Protein AF-A0A820U6D4-F1 (afdb_monomer)

pLDDT: mean 87.99, std 12.51, range [42.34, 98.0]

Structure (mmCIF, N/CA/C/O backbone):
data_AF-A0A820U6D4-F1
#
_entry.id   AF-A0A820U6D4-F1
#
loop_
_atom_site.group_PDB
_atom_site.id
_atom_site.type_symbol
_atom_site.label_atom_id
_atom_site.label_alt_id
_atom_site.label_comp_id
_atom_site.label_asym_id
_atom_site.label_entity_id
_atom_site.label_seq_id
_atom_site.pdbx_PDB_ins_code
_atom_site.Cartn_x
_atom_site.Cartn_y
_atom_site.Cartn_z
_atom_site.occupancy
_atom_site.B_iso_or_equiv
_atom_site.auth_seq_id
_atom_site.auth_comp_id
_atom_site.auth_asym_id
_atom_site.auth_atom_id
_atom_site.pdbx_PDB_model_num
ATOM 1 N N . MET A 1 1 ? -13.961 13.011 0.487 1.00 77.75 1 MET A N 1
ATOM 2 C CA . MET A 1 1 ? -13.625 12.116 1.606 1.00 77.75 1 MET A CA 1
ATOM 3 C C . MET A 1 1 ? -12.109 12.056 1.712 1.00 77.75 1 MET A C 1
ATOM 5 O O . MET A 1 1 ? -11.464 11.857 0.687 1.00 77.75 1 MET A O 1
ATOM 9 N N . THR A 1 2 ? -11.540 12.307 2.886 1.00 90.88 2 THR A N 1
ATOM 10 C CA . THR A 1 2 ? -10.092 12.227 3.144 1.00 90.88 2 THR A CA 1
ATOM 11 C C . THR A 1 2 ? -9.616 10.768 3.195 1.00 90.88 2 THR A C 1
ATOM 13 O O . THR A 1 2 ? -10.428 9.846 3.290 1.00 90.88 2 THR A O 1
ATOM 16 N N . LEU A 1 3 ? -8.299 10.531 3.159 1.00 92.12 3 LEU A N 1
ATOM 17 C CA . LEU A 1 3 ? -7.733 9.178 3.290 1.00 92.12 3 LEU A CA 1
ATOM 18 C C . LEU A 1 3 ? -8.093 8.526 4.634 1.00 92.12 3 LEU A C 1
ATOM 20 O O . LEU A 1 3 ? -8.441 7.349 4.674 1.00 92.12 3 LEU A O 1
ATOM 24 N N . ASN A 1 4 ? -8.084 9.309 5.718 1.00 90.81 4 ASN A N 1
ATOM 25 C CA . ASN A 1 4 ? -8.494 8.839 7.041 1.00 90.81 4 ASN A CA 1
ATOM 26 C C . ASN A 1 4 ? -9.989 8.505 7.091 1.00 90.81 4 ASN A C 1
ATOM 28 O O . ASN A 1 4 ? -10.364 7.491 7.665 1.00 90.81 4 ASN A O 1
ATOM 32 N N . GLU A 1 5 ? -10.850 9.320 6.479 1.00 93.56 5 GLU A N 1
ATOM 33 C CA . GLU A 1 5 ? -12.286 9.023 6.402 1.00 93.56 5 GLU A CA 1
ATOM 34 C C . GLU A 1 5 ? -12.562 7.745 5.596 1.00 93.56 5 GLU A C 1
ATOM 36 O O . GLU A 1 5 ? -13.370 6.927 6.027 1.00 93.56 5 GLU A O 1
ATOM 41 N N . ARG A 1 6 ? -11.855 7.535 4.474 1.00 93.62 6 ARG A N 1
ATOM 42 C CA . ARG A 1 6 ? -11.935 6.288 3.688 1.00 93.62 6 ARG A CA 1
ATOM 43 C C . ARG A 1 6 ? -11.473 5.071 4.487 1.00 93.62 6 ARG A C 1
ATOM 45 O O . ARG A 1 6 ? -12.076 4.014 4.381 1.00 93.62 6 ARG A O 1
ATOM 52 N N . ALA A 1 7 ? -10.402 5.201 5.268 1.00 93.75 7 ALA A N 1
ATOM 53 C CA . ALA A 1 7 ? -9.925 4.108 6.108 1.00 93.75 7 ALA A CA 1
ATOM 54 C C . ALA A 1 7 ? -10.927 3.797 7.233 1.00 93.75 7 ALA A C 1
ATOM 56 O O . ALA A 1 7 ? -11.326 2.648 7.397 1.00 93.75 7 ALA A O 1
ATOM 57 N N . ASN A 1 8 ? -11.409 4.817 7.948 1.00 94.00 8 ASN A N 1
ATOM 58 C CA . ASN A 1 8 ? -12.378 4.652 9.037 1.00 94.00 8 ASN A CA 1
ATOM 59 C C . ASN A 1 8 ? -13.734 4.094 8.573 1.00 94.00 8 ASN A C 1
ATOM 61 O O . ASN A 1 8 ? -14.425 3.468 9.367 1.00 94.00 8 ASN A O 1
ATOM 65 N N . SER A 1 9 ? -14.139 4.309 7.316 1.00 95.25 9 SER A N 1
ATOM 66 C CA . SER A 1 9 ? -15.388 3.735 6.796 1.00 95.25 9 SER A CA 1
ATOM 67 C C . SER A 1 9 ? -15.292 2.238 6.482 1.00 95.25 9 SER A C 1
ATOM 69 O O . SER A 1 9 ? -16.325 1.587 6.338 1.00 95.25 9 SER A O 1
ATOM 71 N N . ILE A 1 10 ? -14.073 1.696 6.371 1.00 94.75 10 ILE A N 1
ATOM 72 C CA . ILE A 1 10 ? -13.816 0.293 6.021 1.00 94.75 10 ILE A CA 1
ATOM 73 C C . ILE A 1 10 ? -13.333 -0.504 7.236 1.00 94.75 10 ILE A C 1
ATOM 75 O O . ILE A 1 10 ? -13.732 -1.655 7.412 1.00 94.75 10 ILE A O 1
ATOM 79 N N . ILE A 1 11 ? -12.465 0.079 8.069 1.00 96.50 11 ILE A N 1
ATOM 80 C CA . ILE A 1 11 ? -11.854 -0.625 9.198 1.00 96.50 11 ILE A CA 1
ATOM 81 C C . ILE A 1 11 ? -12.816 -0.678 10.380 1.00 96.50 11 ILE A C 1
ATOM 83 O O . ILE A 1 11 ? -13.218 0.344 10.926 1.00 96.50 11 ILE A O 1
ATOM 87 N N . THR A 1 12 ? -13.153 -1.901 10.782 1.00 96.88 12 THR A N 1
ATOM 88 C CA . THR A 1 12 ? -14.037 -2.203 11.910 1.00 96.88 12 THR A CA 1
ATOM 89 C C . THR A 1 12 ? -13.262 -2.883 13.032 1.00 96.88 12 THR A C 1
ATOM 91 O O . THR A 1 12 ? -12.221 -3.497 12.787 1.00 96.88 12 THR A O 1
ATOM 94 N N . ASP A 1 13 ? -13.819 -2.879 14.244 1.00 97.25 13 ASP A N 1
ATOM 95 C CA . ASP A 1 13 ? -13.257 -3.617 15.385 1.00 97.25 13 ASP A CA 1
ATOM 96 C C . ASP A 1 13 ? -13.091 -5.113 15.082 1.00 97.25 13 ASP A C 1
ATOM 98 O O . ASP A 1 13 ? -12.148 -5.748 15.551 1.00 97.25 13 ASP A O 1
ATOM 102 N N . SER A 1 14 ? -13.970 -5.682 14.248 1.00 97.56 14 SER A N 1
ATOM 103 C CA . SER A 1 14 ? -13.848 -7.071 13.801 1.00 97.56 14 SER A CA 1
ATOM 104 C C . SER A 1 14 ? -12.581 -7.294 12.974 1.00 97.56 14 SER A C 1
ATOM 106 O O . SER A 1 14 ? -11.871 -8.261 13.225 1.00 97.56 14 SER A O 1
ATOM 108 N N . LEU A 1 15 ? -12.271 -6.401 12.026 1.00 97.69 15 LEU A N 1
ATOM 109 C CA . LEU A 1 15 ? -11.060 -6.503 11.199 1.00 97.69 15 LEU A CA 1
ATOM 110 C C . LEU A 1 15 ? -9.790 -6.278 12.026 1.00 97.69 15 LEU A C 1
ATOM 112 O O . LEU A 1 15 ? -8.787 -6.954 11.806 1.00 97.69 15 LEU A O 1
ATOM 116 N N . ILE A 1 16 ? -9.839 -5.363 12.999 1.00 97.50 16 ILE A N 1
ATOM 117 C CA . ILE A 1 16 ? -8.733 -5.132 13.939 1.00 97.50 16 ILE A CA 1
ATOM 118 C C . ILE A 1 16 ? -8.477 -6.398 14.766 1.00 97.50 16 ILE A C 1
ATOM 120 O O . ILE A 1 16 ? -7.336 -6.843 14.881 1.00 97.50 16 ILE A O 1
ATOM 124 N N . ASN A 1 17 ? -9.526 -7.017 15.311 1.00 97.94 17 ASN A N 1
ATOM 125 C CA . ASN A 1 17 ? -9.394 -8.248 16.090 1.00 97.94 17 ASN A CA 1
ATOM 126 C C . ASN A 1 17 ? -8.915 -9.430 15.237 1.00 97.94 17 ASN A C 1
ATOM 128 O O . ASN A 1 17 ? -8.065 -10.192 15.693 1.00 97.94 17 ASN A O 1
ATOM 132 N N . GLU A 1 18 ? -9.400 -9.559 14.000 1.00 98.00 18 GLU A N 1
ATOM 133 C CA . GLU A 1 18 ? -8.942 -10.586 13.058 1.00 98.00 18 GLU A CA 1
ATOM 134 C C . GLU A 1 18 ? -7.448 -10.426 12.750 1.00 98.00 18 GLU A C 1
ATOM 136 O O . GLU A 1 18 ? -6.693 -11.394 12.841 1.00 98.00 18 GLU A O 1
ATOM 141 N N . TYR A 1 19 ? -6.996 -9.196 12.485 1.00 97.56 19 TYR A N 1
ATOM 142 C CA . TYR A 1 19 ? -5.580 -8.900 12.286 1.00 97.56 19 TYR A CA 1
ATOM 143 C C . TYR A 1 19 ? -4.741 -9.221 13.530 1.00 97.56 19 TYR A C 1
ATOM 145 O O . TYR A 1 19 ?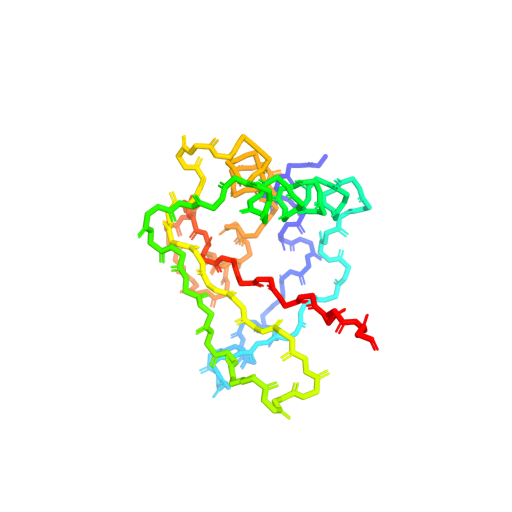 -3.701 -9.862 13.413 1.00 97.56 19 TYR A O 1
ATOM 153 N N . LYS A 1 20 ? -5.199 -8.847 14.732 1.00 97.00 20 LYS A N 1
ATOM 154 C CA . LYS A 1 20 ? -4.498 -9.160 15.992 1.00 97.00 20 LYS A CA 1
ATOM 155 C C . LYS A 1 20 ? -4.355 -10.661 16.238 1.00 97.00 20 LYS A C 1
ATOM 157 O O . LYS A 1 20 ? -3.343 -11.091 16.782 1.00 97.00 20 LYS A O 1
ATOM 162 N N . GLN A 1 21 ? -5.370 -11.445 15.882 1.00 98.00 21 GLN A N 1
ATOM 163 C CA . GLN A 1 21 ? -5.379 -12.892 16.105 1.00 98.00 21 GLN A CA 1
ATOM 164 C C . GLN A 1 21 ? -4.565 -13.649 15.053 1.00 98.00 21 GLN A C 1
ATOM 166 O O . GLN A 1 21 ? -3.838 -14.577 15.400 1.00 98.00 21 GLN A O 1
ATOM 171 N N . ASN A 1 22 ? -4.676 -13.251 13.784 1.00 97.88 22 ASN A N 1
ATOM 172 C CA . ASN A 1 22 ? -4.123 -14.004 12.657 1.00 97.88 22 ASN A CA 1
ATOM 173 C C . ASN A 1 22 ? -2.815 -13.417 12.107 1.00 97.88 22 ASN A C 1
ATOM 175 O O . ASN A 1 22 ? -2.147 -14.060 11.302 1.00 97.88 22 ASN A O 1
ATOM 179 N N . GLY A 1 23 ? -2.466 -12.184 12.479 1.00 95.06 23 GLY A N 1
ATOM 180 C CA . GLY A 1 23 ? -1.358 -11.421 11.895 1.00 95.06 23 GLY A CA 1
ATOM 181 C C . GLY A 1 23 ? -1.632 -10.893 10.479 1.00 95.06 23 GLY A C 1
ATOM 182 O O . GLY A 1 23 ? -0.779 -10.226 9.901 1.00 95.06 23 GLY A O 1
ATOM 183 N N . VAL A 1 24 ? -2.806 -11.179 9.907 1.00 94.94 24 VAL A N 1
ATOM 184 C CA . VAL A 1 24 ? -3.214 -10.785 8.552 1.00 94.94 24 VAL A CA 1
ATOM 185 C C . VAL A 1 24 ? -4.737 -10.665 8.472 1.00 94.94 24 VAL A C 1
ATOM 187 O O . VAL A 1 24 ? -5.456 -11.373 9.173 1.00 94.94 24 VAL A O 1
ATOM 190 N N . VAL A 1 25 ? -5.237 -9.770 7.615 1.00 96.25 25 VAL A N 1
ATOM 191 C CA . VAL A 1 25 ? -6.671 -9.604 7.339 1.00 96.25 25 VAL A CA 1
ATOM 192 C C . VAL A 1 25 ? -6.898 -9.190 5.882 1.00 96.25 25 VAL A C 1
ATOM 194 O O . VAL A 1 25 ? -6.079 -8.483 5.293 1.00 96.25 25 VAL A O 1
ATOM 197 N N . CYS A 1 26 ? -8.010 -9.623 5.281 1.00 95.31 26 CYS A N 1
ATOM 198 C CA . CYS A 1 26 ? -8.376 -9.245 3.915 1.00 95.31 26 CYS A CA 1
ATOM 199 C C . CYS A 1 26 ? -9.279 -8.005 3.903 1.00 95.31 26 CYS A C 1
ATOM 201 O O . CYS A 1 26 ? -10.393 -8.035 4.422 1.00 95.31 26 CYS A O 1
ATOM 203 N N . ILE A 1 27 ? -8.835 -6.939 3.233 1.00 94.81 27 ILE A N 1
ATOM 204 C CA . ILE A 1 27 ? -9.628 -5.721 3.036 1.00 94.81 27 ILE A CA 1
ATOM 205 C C . ILE A 1 27 ? -10.013 -5.612 1.565 1.00 94.81 27 ILE A C 1
ATOM 207 O O . ILE A 1 27 ? -9.161 -5.498 0.684 1.00 94.81 27 ILE A O 1
ATOM 211 N N . ARG A 1 28 ? -11.318 -5.636 1.292 1.00 93.19 28 ARG A N 1
ATOM 212 C CA . ARG A 1 28 ? -11.865 -5.540 -0.067 1.00 93.19 28 ARG A CA 1
ATOM 213 C C . ARG A 1 28 ? -12.280 -4.107 -0.376 1.00 93.19 28 ARG A C 1
ATOM 215 O O . ARG A 1 28 ? -12.680 -3.372 0.519 1.00 93.19 28 ARG A O 1
ATOM 222 N N . GLN A 1 29 ? -12.217 -3.733 -1.655 1.00 92.06 29 GLN A N 1
ATOM 223 C CA . GLN A 1 29 ? -12.663 -2.425 -2.155 1.00 92.06 29 GLN A CA 1
ATOM 224 C C . GLN A 1 29 ? -11.965 -1.203 -1.520 1.00 92.06 29 GLN A C 1
ATOM 226 O O . GLN A 1 29 ? -12.525 -0.111 -1.515 1.00 92.06 29 GLN A O 1
ATOM 231 N N . LEU A 1 30 ? -10.740 -1.364 -1.003 1.00 92.88 30 LEU A N 1
ATOM 232 C CA . LEU A 1 30 ? -9.972 -0.253 -0.428 1.00 92.88 30 LEU A CA 1
ATOM 233 C C . LEU A 1 30 ? -9.488 0.737 -1.498 1.00 92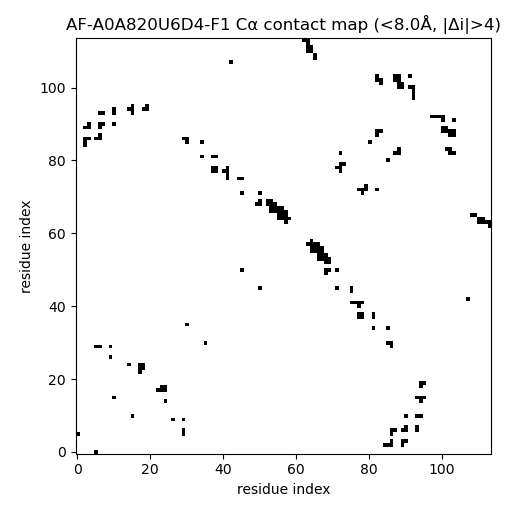.88 30 LEU A C 1
ATOM 235 O O . LEU A 1 30 ? -9.587 1.955 -1.320 1.00 92.88 30 LEU A O 1
ATOM 239 N N . LEU A 1 31 ? -8.943 0.196 -2.590 1.00 93.50 31 LEU A N 1
ATOM 240 C CA . LEU A 1 31 ? -8.329 0.962 -3.668 1.00 93.50 31 LEU A CA 1
ATOM 241 C C . LEU A 1 3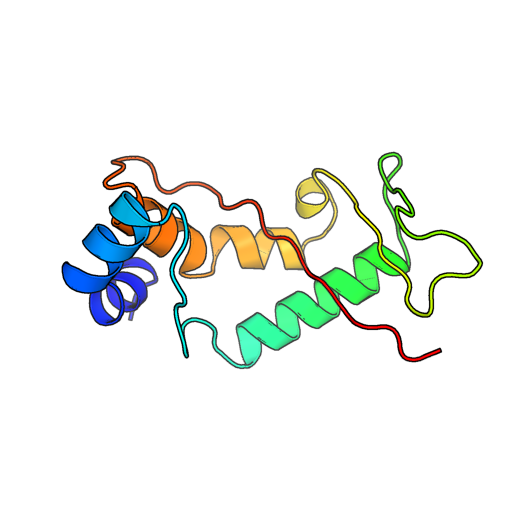1 ? -9.342 1.273 -4.769 1.00 93.50 31 LEU A C 1
ATOM 243 O O . LEU A 1 31 ? -10.159 0.437 -5.152 1.00 93.50 31 LEU A O 1
ATOM 247 N N . THR A 1 32 ? -9.253 2.485 -5.292 1.00 95.69 32 THR A N 1
ATOM 248 C CA . THR A 1 32 ? -9.972 2.946 -6.480 1.00 95.69 32 THR A CA 1
ATOM 249 C C . THR A 1 32 ? -9.299 2.441 -7.754 1.00 95.69 32 THR A C 1
ATOM 251 O O . THR A 1 32 ? -8.116 2.103 -7.753 1.00 95.69 32 THR A O 1
ATOM 254 N N . ASN A 1 33 ? -10.023 2.462 -8.877 1.00 96.25 33 ASN A N 1
ATOM 255 C CA . ASN A 1 33 ? -9.445 2.116 -10.180 1.00 96.25 33 ASN A CA 1
ATOM 256 C C . ASN A 1 33 ? -8.231 2.996 -10.525 1.00 96.25 33 ASN A C 1
ATOM 258 O O . ASN A 1 33 ? -7.221 2.471 -10.973 1.00 96.25 33 ASN A O 1
ATOM 262 N N . ASN A 1 34 ? -8.288 4.297 -10.222 1.00 96.31 34 ASN A N 1
ATOM 263 C CA . ASN A 1 34 ? -7.175 5.218 -10.468 1.00 96.31 34 ASN A CA 1
ATOM 264 C C . ASN A 1 34 ? -5.927 4.856 -9.646 1.00 96.31 34 ASN A C 1
ATOM 266 O O . ASN A 1 34 ? -4.820 4.900 -10.168 1.00 96.31 34 ASN A O 1
ATOM 270 N N . GLU A 1 35 ? -6.092 4.479 -8.375 1.00 95.88 35 GLU A N 1
ATOM 271 C CA . GLU A 1 35 ? -4.981 4.020 -7.527 1.00 95.88 35 GLU A CA 1
ATOM 272 C C . GLU A 1 35 ? -4.392 2.697 -8.046 1.00 95.88 35 GLU A C 1
ATOM 274 O O . GLU A 1 35 ? -3.179 2.511 -8.024 1.00 95.88 35 GLU A O 1
ATOM 279 N N . ILE A 1 36 ? -5.228 1.793 -8.567 1.00 94.81 36 ILE A N 1
ATOM 280 C CA . ILE A 1 36 ? -4.768 0.548 -9.198 1.00 94.81 36 ILE A CA 1
ATOM 281 C C . ILE A 1 36 ? -3.996 0.847 -10.495 1.00 94.81 36 ILE A C 1
ATOM 283 O O . ILE A 1 36 ? -2.947 0.251 -10.736 1.00 94.81 36 ILE A O 1
ATOM 287 N N . ASP A 1 37 ? -4.473 1.773 -11.325 1.00 96.25 37 ASP A N 1
ATOM 288 C CA . ASP A 1 37 ? -3.799 2.157 -12.571 1.00 96.25 37 ASP A CA 1
ATOM 289 C C . ASP A 1 37 ? -2.483 2.901 -12.319 1.00 96.25 37 ASP A C 1
ATOM 291 O O . ASP A 1 37 ? -1.517 2.716 -13.063 1.00 96.25 37 ASP A O 1
ATOM 295 N N . LEU A 1 38 ? -2.412 3.689 -11.243 1.00 96.06 38 LEU A N 1
ATOM 296 C CA . LEU A 1 38 ? -1.178 4.313 -10.767 1.00 96.06 38 LEU A CA 1
ATOM 297 C C . LEU A 1 38 ? -0.128 3.251 -10.412 1.00 96.06 38 LEU A C 1
ATOM 299 O O . LEU A 1 38 ? 1.030 3.353 -10.813 1.00 96.06 38 LEU A O 1
ATOM 303 N N . LEU A 1 39 ? -0.538 2.193 -9.711 1.00 93.81 39 LEU A N 1
ATOM 304 C CA . LEU A 1 39 ? 0.352 1.087 -9.366 1.00 93.81 39 LEU A CA 1
ATOM 305 C C . LEU A 1 39 ? 0.823 0.300 -10.578 1.00 93.81 39 LEU A C 1
ATOM 307 O O . LEU A 1 39 ? 1.995 -0.057 -10.640 1.00 93.81 39 LEU A O 1
ATOM 311 N N . ARG A 1 40 ? -0.060 0.054 -11.551 1.00 94.12 40 ARG A N 1
ATOM 312 C CA . ARG A 1 40 ? 0.322 -0.604 -12.809 1.00 94.12 40 ARG A CA 1
ATOM 313 C C . ARG A 1 40 ? 1.436 0.165 -13.516 1.00 94.12 40 ARG A C 1
ATOM 315 O O . ARG A 1 40 ? 2.441 -0.442 -13.867 1.00 94.12 40 ARG A O 1
ATOM 322 N N . GLN A 1 41 ? 1.295 1.486 -13.630 1.00 95.88 41 GLN A N 1
ATOM 323 C CA . GLN A 1 41 ? 2.329 2.352 -14.206 1.00 95.88 41 GLN A CA 1
ATOM 324 C C . GLN A 1 41 ? 3.631 2.308 -13.399 1.00 95.88 41 GLN A C 1
ATOM 326 O O . GLN A 1 41 ? 4.704 2.168 -13.978 1.00 95.88 41 GLN A O 1
ATOM 331 N N . GLY A 1 42 ? 3.544 2.353 -12.066 1.00 94.19 42 GLY A N 1
ATOM 332 C CA . GLY A 1 42 ? 4.715 2.226 -11.197 1.00 94.19 42 GLY A CA 1
ATOM 333 C C . GLY A 1 42 ? 5.450 0.897 -11.364 1.00 94.19 42 GLY A C 1
ATOM 334 O O . GLY A 1 42 ? 6.679 0.887 -11.413 1.00 94.19 42 GLY A O 1
ATOM 335 N N . ILE A 1 43 ? 4.715 -0.208 -11.501 1.00 91.75 43 ILE A N 1
ATOM 336 C CA . ILE A 1 43 ? 5.276 -1.541 -11.746 1.00 91.75 43 ILE A CA 1
ATOM 337 C C . ILE A 1 43 ? 5.969 -1.591 -13.103 1.00 91.75 43 ILE A C 1
ATOM 339 O O . ILE A 1 43 ? 7.115 -2.030 -13.168 1.00 91.75 43 ILE A O 1
ATOM 343 N N . ASP A 1 44 ? 5.308 -1.132 -14.166 1.00 93.25 44 ASP A N 1
ATOM 344 C CA . ASP A 1 44 ? 5.885 -1.141 -15.511 1.00 93.25 44 ASP A CA 1
ATOM 345 C C . ASP A 1 44 ? 7.179 -0.304 -15.558 1.00 93.25 44 ASP A C 1
ATOM 347 O O . ASP A 1 44 ? 8.207 -0.808 -16.008 1.00 93.25 44 ASP A O 1
ATOM 351 N N . GLU A 1 45 ? 7.171 0.901 -14.976 1.00 94.31 45 GLU A N 1
ATOM 352 C CA . GLU A 1 45 ? 8.348 1.778 -14.859 1.00 94.31 45 GLU A CA 1
ATOM 353 C C . GLU A 1 45 ? 9.497 1.114 -14.080 1.00 94.31 45 GLU A C 1
ATOM 355 O O . GLU A 1 45 ? 10.661 1.187 -14.473 1.00 94.31 45 GLU A O 1
ATOM 360 N N . ASN A 1 46 ? 9.183 0.423 -12.979 1.00 92.88 46 ASN A N 1
ATOM 361 C CA . ASN A 1 46 ? 10.186 -0.270 -12.172 1.00 92.88 46 ASN A CA 1
ATOM 362 C C . ASN A 1 46 ? 10.807 -1.465 -12.908 1.00 92.88 46 ASN A C 1
ATOM 364 O O . ASN A 1 46 ? 11.978 -1.779 -12.719 1.00 92.88 46 ASN A O 1
ATOM 368 N N . LEU A 1 47 ? 10.025 -2.152 -13.741 1.00 91.31 47 LEU A N 1
ATOM 369 C CA . LEU A 1 47 ? 10.508 -3.279 -14.536 1.00 91.31 47 LEU A CA 1
ATOM 370 C C . LEU A 1 47 ? 11.374 -2.822 -15.714 1.00 91.31 47 LEU A C 1
ATOM 372 O O . LEU A 1 47 ? 12.300 -3.545 -16.085 1.00 91.31 47 LEU A O 1
ATOM 376 N N . THR A 1 48 ? 11.093 -1.651 -16.298 1.00 93.81 48 THR A N 1
ATOM 377 C CA . THR A 1 48 ? 11.922 -1.059 -17.362 1.00 93.81 48 THR A CA 1
ATOM 378 C C . THR A 1 48 ? 13.186 -0.404 -16.816 1.00 93.81 48 THR A C 1
ATOM 380 O O . THR A 1 48 ? 14.225 -0.446 -17.474 1.00 93.81 48 THR A O 1
ATOM 383 N N . HIS A 1 49 ? 13.119 0.160 -15.608 1.00 93.38 49 HIS A N 1
ATOM 384 C CA . HIS A 1 49 ? 14.216 0.881 -14.962 1.00 93.38 49 HIS A CA 1
ATOM 385 C C . HIS A 1 49 ? 14.491 0.332 -13.550 1.00 93.38 49 HIS A C 1
ATOM 387 O O . HIS A 1 49 ? 14.302 1.048 -12.561 1.00 93.38 49 HIS A O 1
ATOM 393 N N . PRO A 1 50 ? 14.940 -0.934 -13.431 1.00 92.00 50 PRO A N 1
ATOM 394 C CA . PRO A 1 50 ? 15.177 -1.557 -12.135 1.00 92.00 50 PRO A CA 1
ATOM 395 C C . PRO A 1 50 ? 16.291 -0.844 -11.364 1.00 92.00 50 PRO A C 1
ATOM 397 O O . PRO A 1 50 ? 17.276 -0.370 -11.941 1.00 92.00 50 PRO A O 1
ATOM 400 N N . SER A 1 51 ? 16.168 -0.801 -10.040 1.00 90.88 51 SER A N 1
ATOM 401 C CA . SER A 1 51 ? 17.201 -0.235 -9.182 1.00 90.88 51 SER A CA 1
ATOM 402 C C . SER A 1 51 ? 18.399 -1.180 -9.034 1.00 90.88 51 SER A C 1
ATOM 404 O O . SER A 1 51 ? 18.352 -2.367 -9.361 1.00 90.88 51 SER A O 1
ATOM 406 N N . SER A 1 52 ? 19.488 -0.678 -8.446 1.00 91.88 52 SER A N 1
ATOM 407 C CA . SER A 1 52 ? 20.651 -1.505 -8.093 1.00 91.88 52 SER A CA 1
ATOM 408 C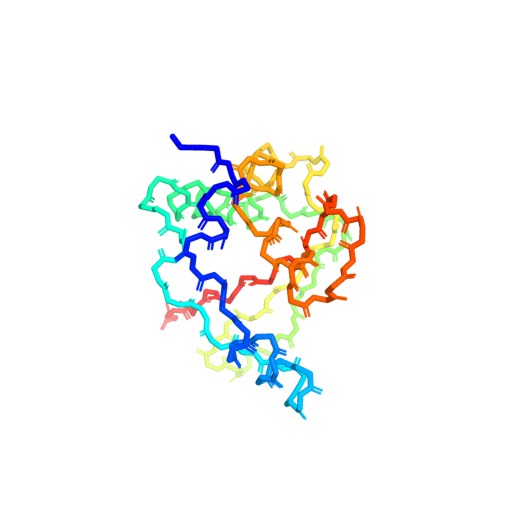 C . SER A 1 52 ? 20.343 -2.611 -7.073 1.00 91.88 52 SER A C 1
ATOM 410 O O . SER A 1 52 ? 21.157 -3.517 -6.885 1.00 91.88 52 SER A O 1
ATOM 412 N N . ARG A 1 53 ? 19.185 -2.549 -6.403 1.00 91.12 53 ARG A N 1
ATOM 413 C CA . ARG A 1 53 ? 18.716 -3.547 -5.434 1.00 91.12 53 ARG A CA 1
ATOM 414 C C . ARG A 1 53 ? 17.775 -4.587 -6.037 1.00 91.12 53 ARG A C 1
ATOM 416 O O . ARG A 1 53 ? 17.368 -5.479 -5.300 1.00 91.12 53 ARG A O 1
ATOM 423 N N . PHE A 1 54 ? 17.466 -4.501 -7.329 1.00 91.69 54 PHE A N 1
ATOM 424 C CA . PHE A 1 54 ? 16.578 -5.437 -8.004 1.00 91.69 54 PHE A CA 1
ATOM 425 C C . PHE A 1 54 ? 17.081 -6.883 -7.893 1.00 91.69 54 PHE A C 1
ATOM 427 O O . PHE A 1 54 ? 18.267 -7.172 -8.104 1.00 91.69 54 PHE A O 1
ATOM 434 N N . LYS A 1 55 ? 16.169 -7.802 -7.578 1.00 90.12 55 LYS A N 1
ATOM 435 C CA . LYS A 1 55 ? 16.409 -9.244 -7.500 1.00 90.12 55 LYS A CA 1
ATOM 436 C C . LYS A 1 55 ? 15.333 -9.996 -8.263 1.00 90.12 55 LYS A C 1
ATOM 438 O O . LYS A 1 55 ? 14.166 -9.623 -8.251 1.00 90.12 55 LYS A O 1
ATOM 443 N N . VAL A 1 56 ? 15.745 -11.081 -8.910 1.00 90.44 56 VAL A N 1
ATOM 444 C CA . VAL A 1 56 ? 14.829 -12.117 -9.384 1.00 90.44 56 VAL A CA 1
ATOM 445 C C . VAL A 1 56 ? 14.887 -13.226 -8.346 1.00 90.44 56 VAL A C 1
ATOM 447 O O . VAL A 1 56 ? 15.961 -13.776 -8.106 1.00 90.44 56 VAL A O 1
ATOM 450 N N . ALA A 1 57 ? 13.762 -13.482 -7.694 1.00 87.56 57 ALA A N 1
ATOM 451 C CA . ALA A 1 57 ? 13.650 -14.482 -6.639 1.00 87.56 57 ALA A CA 1
ATOM 452 C C . ALA A 1 57 ? 13.069 -15.813 -7.157 1.00 87.56 57 ALA A C 1
ATOM 454 O O . ALA A 1 57 ? 13.217 -16.835 -6.493 1.00 87.56 57 ALA A O 1
ATOM 455 N N . SER A 1 58 ? 12.487 -15.821 -8.361 1.00 87.62 58 SER A N 1
ATOM 456 C CA . SER A 1 58 ? 12.139 -17.047 -9.092 1.00 87.62 58 SER A CA 1
ATOM 457 C C . SER A 1 58 ? 13.353 -17.675 -9.787 1.00 87.62 58 SER A C 1
ATOM 459 O O . SER A 1 58 ? 14.244 -16.966 -10.266 1.00 87.62 58 SER A O 1
ATOM 461 N N . GLN A 1 59 ? 13.355 -18.999 -9.909 1.00 87.06 59 GLN A N 1
ATOM 462 C CA . GLN A 1 59 ? 14.293 -19.750 -10.742 1.00 87.06 59 GLN A CA 1
ATOM 463 C C . GLN A 1 59 ? 13.905 -19.683 -12.224 1.00 87.06 59 GLN A C 1
ATOM 465 O O . GLN A 1 59 ? 12.819 -19.239 -12.594 1.00 87.06 59 GLN A O 1
ATOM 470 N N . SER A 1 60 ? 14.815 -20.111 -13.100 1.00 83.38 60 SER A N 1
ATOM 471 C CA . SER A 1 60 ? 14.582 -20.120 -14.551 1.00 83.38 60 SER A CA 1
ATOM 472 C C . SER A 1 60 ? 13.537 -21.141 -15.009 1.00 83.38 60 SER A C 1
ATOM 474 O O . SER A 1 60 ? 13.006 -21.002 -16.107 1.00 83.38 60 SER A O 1
ATOM 476 N N . ASP A 1 61 ? 13.296 -22.179 -14.212 1.00 87.88 61 ASP A N 1
ATOM 477 C CA . ASP A 1 61 ? 12.330 -23.251 -14.460 1.00 87.88 61 ASP A CA 1
ATOM 478 C C . ASP A 1 61 ? 10.985 -23.043 -13.743 1.00 87.88 61 ASP A C 1
ATOM 480 O O . ASP A 1 61 ? 10.055 -23.822 -13.958 1.00 87.88 61 ASP A O 1
ATOM 484 N N . ASP A 1 62 ? 10.842 -21.973 -12.953 1.00 82.56 62 ASP A N 1
ATOM 485 C CA . ASP A 1 62 ? 9.555 -21.593 -12.374 1.00 82.56 62 ASP A CA 1
ATOM 486 C C . ASP A 1 62 ? 8.585 -21.123 -13.471 1.00 82.56 62 ASP A C 1
ATOM 488 O O . ASP A 1 62 ? 8.941 -20.381 -14.388 1.00 82.56 62 ASP A O 1
ATOM 492 N N . THR A 1 63 ? 7.304 -21.484 -13.348 1.00 82.31 63 THR A N 1
ATOM 493 C CA . THR A 1 63 ? 6.253 -21.109 -14.317 1.00 82.31 63 THR A CA 1
ATOM 494 C C . THR A 1 63 ? 5.884 -19.622 -14.288 1.00 82.31 63 THR A C 1
ATOM 496 O O . THR A 1 63 ? 4.973 -19.194 -14.992 1.00 82.31 63 THR A O 1
ATOM 499 N N . GLY A 1 64 ? 6.533 -18.830 -13.436 1.00 78.12 64 GLY A N 1
ATOM 500 C CA . GLY A 1 64 ? 6.274 -17.410 -13.269 1.00 78.12 64 GLY A CA 1
ATOM 501 C C . GLY A 1 64 ? 7.525 -16.673 -12.819 1.00 78.12 64 GLY A C 1
ATOM 502 O O . GLY A 1 64 ? 8.448 -17.251 -12.253 1.00 78.12 64 GLY A O 1
ATOM 503 N N . ARG A 1 65 ? 7.542 -15.364 -13.069 1.00 82.25 65 ARG A N 1
ATOM 504 C CA . ARG A 1 65 ? 8.660 -14.497 -12.707 1.00 82.25 65 ARG A CA 1
ATOM 505 C C . ARG A 1 65 ? 8.320 -13.696 -11.456 1.00 82.25 65 ARG A C 1
ATOM 507 O O . ARG A 1 65 ? 7.408 -12.873 -11.486 1.00 82.25 65 ARG A O 1
ATOM 514 N N . PHE A 1 66 ? 9.076 -13.909 -10.384 1.00 84.94 66 PHE A N 1
ATOM 515 C CA . PHE A 1 66 ? 8.948 -13.160 -9.137 1.00 84.94 66 PHE A CA 1
ATOM 516 C C . PHE A 1 66 ? 10.178 -12.274 -8.943 1.00 84.94 66 PHE A C 1
ATOM 518 O O . PHE A 1 66 ? 11.319 -12.734 -9.052 1.00 84.94 66 PHE A O 1
ATOM 525 N N . VAL A 1 67 ? 9.939 -10.982 -8.728 1.00 87.81 67 VAL A N 1
ATOM 526 C CA . VAL A 1 67 ? 10.993 -9.971 -8.633 1.00 87.81 67 VAL A CA 1
ATOM 527 C C . VAL A 1 67 ? 10.743 -9.062 -7.448 1.00 87.81 67 VAL A C 1
ATOM 529 O O . VAL A 1 67 ? 9.601 -8.740 -7.132 1.00 87.81 67 VAL A O 1
ATOM 532 N N . GLU A 1 68 ? 11.828 -8.614 -6.840 1.00 88.62 68 GLU A N 1
ATOM 533 C CA . GLU A 1 68 ? 11.812 -7.708 -5.704 1.00 88.62 68 GLU A CA 1
ATOM 534 C C . GLU A 1 68 ? 12.698 -6.512 -6.017 1.00 88.62 68 GLU A C 1
ATOM 536 O O . GLU A 1 68 ? 13.784 -6.656 -6.585 1.00 88.62 68 GLU A O 1
ATOM 541 N N . ASP A 1 69 ? 12.250 -5.322 -5.633 1.00 89.94 69 ASP A N 1
ATOM 542 C CA . ASP A 1 69 ? 13.074 -4.127 -5.713 1.00 89.94 69 ASP A CA 1
ATOM 543 C C . ASP A 1 69 ? 12.769 -3.186 -4.545 1.00 89.94 69 ASP A C 1
ATOM 545 O O . ASP A 1 69 ? 11.614 -2.902 -4.224 1.00 89.94 69 ASP A O 1
ATOM 549 N N . PHE A 1 70 ? 13.821 -2.723 -3.876 1.00 87.56 70 PHE A N 1
ATOM 550 C CA . PHE A 1 70 ? 13.726 -2.114 -2.553 1.00 87.56 70 PHE A CA 1
ATOM 551 C C . PHE A 1 70 ? 13.979 -0.608 -2.589 1.00 87.56 70 PHE A C 1
ATOM 553 O O . PHE A 1 70 ? 14.978 -0.132 -3.135 1.00 87.56 70 PHE A O 1
ATOM 560 N N . ARG A 1 71 ? 13.134 0.141 -1.868 1.00 87.69 71 ARG A N 1
ATOM 561 C CA . ARG A 1 71 ? 13.185 1.614 -1.753 1.00 87.69 71 ARG A CA 1
ATOM 562 C C . ARG A 1 71 ? 13.026 2.350 -3.084 1.00 87.69 71 ARG A C 1
ATOM 564 O O . ARG A 1 71 ? 13.618 3.400 -3.309 1.00 87.69 71 ARG A O 1
ATOM 571 N N . THR A 1 72 ? 12.191 1.806 -3.956 1.00 89.75 72 THR A N 1
ATOM 572 C CA . THR A 1 72 ? 11.947 2.321 -5.308 1.00 89.75 72 THR A CA 1
ATOM 573 C C . THR A 1 72 ? 11.166 3.637 -5.319 1.00 89.75 72 THR A C 1
ATOM 575 O O . THR A 1 72 ? 11.337 4.425 -6.241 1.00 89.75 72 THR A O 1
ATOM 578 N N . TRP A 1 73 ? 10.389 3.951 -4.274 1.00 89.94 73 TRP A N 1
ATOM 579 C CA . TRP A 1 73 ? 9.612 5.200 -4.169 1.00 89.94 73 TRP A CA 1
ATOM 580 C C . TRP A 1 73 ? 10.456 6.484 -4.156 1.00 89.94 73 TRP A C 1
ATOM 582 O O . TRP A 1 73 ? 9.923 7.568 -4.376 1.00 89.94 73 TRP A O 1
ATOM 592 N N . GLU A 1 74 ? 11.761 6.404 -3.881 1.00 87.75 74 GLU A N 1
ATOM 593 C CA . GLU A 1 74 ? 12.643 7.575 -3.978 1.00 87.75 74 GLU A CA 1
ATOM 594 C C . GLU A 1 74 ? 12.812 8.031 -5.435 1.00 87.75 74 GLU A C 1
ATOM 596 O O . GLU A 1 74 ? 12.928 9.229 -5.686 1.00 87.75 74 GLU A O 1
ATOM 601 N N . ASN A 1 75 ? 12.765 7.084 -6.380 1.00 90.19 75 ASN A N 1
ATOM 602 C CA . ASN A 1 75 ? 13.049 7.303 -7.802 1.00 90.19 75 ASN A CA 1
ATOM 603 C C . ASN A 1 75 ? 11.839 7.032 -8.714 1.00 90.19 75 ASN A C 1
ATOM 605 O O . ASN A 1 75 ? 11.842 7.451 -9.866 1.00 90.19 75 ASN A O 1
ATOM 609 N N . ASN A 1 76 ? 10.802 6.359 -8.213 1.00 93.62 76 ASN A N 1
ATOM 610 C CA . ASN A 1 76 ? 9.566 6.062 -8.931 1.00 93.62 76 ASN A CA 1
ATOM 611 C C . ASN A 1 76 ? 8.429 6.932 -8.374 1.00 93.62 76 ASN A C 1
ATOM 613 O O . ASN A 1 76 ? 7.921 6.695 -7.271 1.00 93.62 76 ASN A O 1
ATOM 617 N N . SER A 1 77 ? 8.041 7.959 -9.134 1.00 95.69 77 SER A N 1
ATOM 618 C CA . SER A 1 77 ? 7.020 8.932 -8.725 1.00 95.69 77 SER A CA 1
ATOM 619 C C . SER A 1 77 ? 5.643 8.300 -8.521 1.00 95.69 77 SER A C 1
ATOM 621 O O . SER A 1 77 ? 4.929 8.729 -7.617 1.00 95.69 77 SER A O 1
ATOM 623 N N . TYR A 1 78 ? 5.291 7.258 -9.280 1.00 95.94 78 TYR A N 1
ATOM 624 C CA . TYR A 1 78 ? 4.023 6.540 -9.130 1.00 95.94 78 TYR A CA 1
ATOM 625 C C . TYR A 1 78 ? 3.940 5.822 -7.781 1.00 95.94 78 TYR A C 1
ATOM 627 O O . TYR A 1 78 ? 2.946 5.951 -7.068 1.00 95.94 78 TYR A O 1
ATOM 635 N N . TYR A 1 79 ? 5.005 5.119 -7.381 1.00 93.38 79 TYR A N 1
ATOM 636 C CA . TYR A 1 79 ? 5.076 4.492 -6.059 1.00 93.38 79 TYR A CA 1
ATOM 637 C C . TYR A 1 79 ? 5.074 5.519 -4.936 1.00 93.38 79 TYR A C 1
ATOM 639 O O . TYR A 1 79 ? 4.367 5.333 -3.947 1.00 93.38 79 TYR A O 1
ATOM 647 N N . LYS A 1 80 ? 5.823 6.617 -5.093 1.00 93.06 80 LYS A N 1
ATOM 648 C CA . LYS A 1 80 ? 5.816 7.715 -4.123 1.00 93.06 80 LYS A CA 1
ATOM 649 C C . LYS A 1 80 ? 4.404 8.249 -3.925 1.00 93.06 80 LYS A C 1
ATOM 651 O O . LYS A 1 80 ? 3.934 8.326 -2.794 1.00 93.06 80 LYS A O 1
ATOM 656 N N . GLN A 1 81 ? 3.730 8.577 -5.023 1.00 94.81 81 GLN A N 1
ATOM 657 C CA . GLN A 1 81 ? 2.370 9.078 -4.985 1.00 94.81 81 GLN A CA 1
ATOM 658 C C . GLN A 1 81 ? 1.440 8.065 -4.314 1.00 94.81 81 GLN A C 1
ATO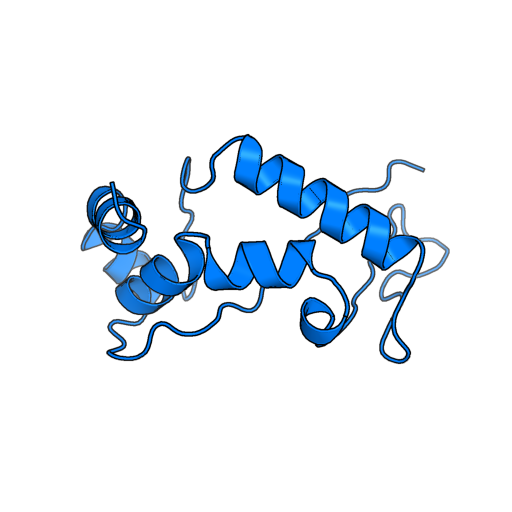M 660 O O . GLN A 1 81 ? 0.733 8.423 -3.383 1.00 94.81 81 GLN A O 1
ATOM 665 N N . PHE A 1 82 ? 1.487 6.790 -4.700 1.00 94.12 82 PHE A N 1
ATOM 666 C CA . PHE A 1 82 ? 0.627 5.778 -4.094 1.00 94.12 82 PHE A CA 1
ATOM 667 C C . PHE A 1 82 ? 0.859 5.624 -2.583 1.00 94.12 82 PHE A C 1
ATOM 669 O O . PHE A 1 82 ? -0.100 5.564 -1.815 1.00 94.12 82 PHE A O 1
ATOM 676 N N . ILE A 1 83 ? 2.115 5.565 -2.132 1.00 91.44 83 ILE A N 1
ATOM 677 C CA . ILE A 1 83 ? 2.446 5.377 -0.710 1.00 91.44 83 ILE A CA 1
ATOM 678 C C . ILE A 1 83 ? 1.894 6.523 0.145 1.00 91.44 83 ILE A C 1
ATOM 680 O O . ILE A 1 83 ? 1.370 6.263 1.228 1.00 91.44 83 ILE A O 1
ATOM 684 N N . TYR A 1 84 ? 1.987 7.766 -0.337 1.00 91.06 84 TYR A N 1
ATOM 685 C CA . TYR A 1 84 ? 1.589 8.950 0.431 1.00 91.06 84 TYR A CA 1
ATOM 686 C C . TYR A 1 84 ? 0.141 9.403 0.195 1.00 91.06 84 TYR A C 1
ATOM 688 O O . TYR A 1 84 ? -0.435 10.054 1.063 1.00 91.06 84 TYR A O 1
ATOM 696 N N . GLU A 1 85 ? -0.459 9.070 -0.949 1.00 93.12 85 GLU A N 1
ATOM 697 C CA . GLU A 1 85 ? -1.781 9.564 -1.361 1.00 93.12 85 GLU A CA 1
ATOM 698 C C . GLU A 1 85 ? -2.862 8.470 -1.419 1.00 93.12 85 GLU A C 1
ATOM 700 O O . GLU A 1 85 ? -3.967 8.724 -1.895 1.00 93.12 85 GLU A O 1
ATOM 705 N N . SER A 1 86 ? -2.589 7.268 -0.903 1.00 93.62 86 SER A N 1
ATOM 706 C CA . SER A 1 86 ? -3.577 6.186 -0.760 1.00 93.62 86 SER A CA 1
ATOM 707 C C . SER A 1 86 ? -3.982 5.966 0.708 1.00 93.62 86 SER A C 1
ATOM 709 O O . SER A 1 86 ? -3.256 6.343 1.633 1.00 93.62 86 SER A O 1
ATOM 711 N N . PRO A 1 87 ? -5.133 5.322 0.987 1.00 94.00 87 PRO A N 1
ATOM 712 C CA . PRO A 1 87 ? -5.563 5.058 2.361 1.00 94.00 87 PRO A CA 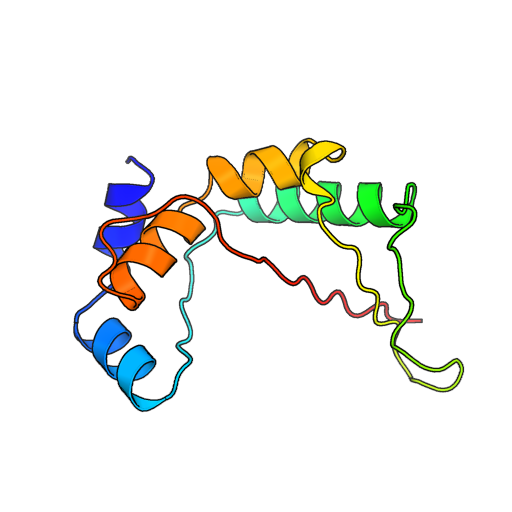1
ATOM 713 C C . PRO A 1 87 ? -4.759 3.944 3.052 1.00 94.00 87 PRO A C 1
ATOM 715 O O . PRO A 1 87 ? -5.034 3.645 4.213 1.00 94.00 87 PRO A O 1
ATOM 718 N N . CYS A 1 88 ? -3.779 3.322 2.383 1.00 93.12 88 CYS A N 1
ATOM 719 C CA . CYS A 1 88 ? -3.032 2.177 2.909 1.00 93.12 88 CYS A CA 1
ATOM 720 C C . CYS A 1 88 ? -2.346 2.480 4.248 1.00 93.12 88 CYS A C 1
ATOM 722 O O . CYS A 1 88 ? -2.487 1.698 5.186 1.00 93.12 88 CYS A O 1
ATOM 724 N N . ALA A 1 89 ? -1.664 3.623 4.379 1.00 91.81 89 ALA A N 1
ATOM 725 C CA . ALA A 1 89 ? -0.990 3.998 5.627 1.00 91.81 89 ALA A CA 1
ATOM 726 C C . ALA A 1 89 ? -1.972 4.254 6.779 1.00 91.81 89 ALA A C 1
ATOM 728 O O . ALA A 1 89 ? -1.718 3.858 7.918 1.00 91.81 89 ALA A O 1
ATOM 729 N N . ALA A 1 90 ? -3.129 4.849 6.479 1.00 93.12 90 ALA A N 1
ATOM 730 C CA . ALA A 1 90 ? -4.183 5.046 7.466 1.00 93.12 90 ALA A CA 1
ATOM 731 C C . ALA A 1 90 ? -4.785 3.709 7.925 1.00 93.12 90 ALA A C 1
ATOM 733 O O . ALA A 1 90 ? -4.953 3.495 9.123 1.00 93.12 90 ALA A O 1
ATOM 734 N N . VAL A 1 91 ? -5.047 2.793 6.989 1.00 94.56 91 VAL A N 1
ATOM 735 C CA . VAL A 1 91 ? -5.520 1.430 7.272 1.00 94.56 91 VAL A CA 1
ATOM 736 C C . VAL A 1 91 ? -4.533 0.662 8.147 1.00 94.56 91 VAL A C 1
ATOM 738 O O . VAL A 1 91 ? -4.940 0.112 9.167 1.00 94.56 91 VAL A O 1
ATOM 741 N N . ALA A 1 92 ? -3.246 0.656 7.789 1.00 93.38 92 ALA A N 1
ATOM 742 C CA . ALA A 1 92 ? -2.215 -0.023 8.570 1.00 93.38 92 ALA A CA 1
ATOM 743 C C . ALA A 1 92 ? -2.140 0.537 9.998 1.00 93.38 92 ALA A C 1
ATOM 745 O O . ALA A 1 92 ? -2.125 -0.224 10.962 1.00 93.38 92 ALA A O 1
ATOM 746 N N . GLY A 1 93 ? -2.192 1.865 10.138 1.00 93.44 93 GLY A N 1
ATOM 747 C CA . GLY A 1 93 ? -2.238 2.522 11.441 1.00 93.44 93 GLY A CA 1
ATOM 748 C C . GLY A 1 93 ? -3.441 2.116 12.292 1.00 93.44 93 GLY A C 1
ATOM 749 O O . GLY A 1 93 ? -3.284 1.901 13.489 1.00 93.44 93 GLY A O 1
ATOM 750 N N . LEU A 1 94 ? -4.628 1.976 11.690 1.00 94.50 94 LEU A N 1
ATOM 751 C CA . LEU A 1 94 ? -5.832 1.522 12.397 1.00 94.50 94 LEU A CA 1
ATOM 752 C C . LEU A 1 94 ? -5.725 0.053 12.828 1.00 94.50 94 LEU A C 1
ATOM 754 O O . LEU A 1 94 ? -6.004 -0.253 13.983 1.00 94.50 94 LEU A O 1
ATOM 758 N N . LEU A 1 95 ? -5.282 -0.842 11.939 1.00 95.38 95 LEU A N 1
ATOM 759 C CA . LEU A 1 95 ? -5.116 -2.269 12.252 1.00 95.38 95 LEU A CA 1
ATOM 760 C C . LEU A 1 95 ? -4.086 -2.512 13.361 1.00 95.38 95 LEU A C 1
ATOM 762 O O . LEU A 1 95 ? -4.279 -3.381 14.206 1.00 95.38 95 LEU A O 1
ATOM 766 N N . MET A 1 96 ? -3.000 -1.737 13.360 1.00 93.56 96 MET A N 1
ATOM 767 C CA . MET A 1 96 ? -1.933 -1.822 14.359 1.00 93.56 96 MET A CA 1
ATOM 768 C C . MET A 1 96 ? -2.219 -1.014 15.631 1.00 93.56 96 MET A C 1
ATOM 770 O O . MET A 1 96 ? -1.383 -1.015 16.530 1.00 93.56 96 MET A O 1
ATOM 774 N N . GLU A 1 97 ? -3.340 -0.283 15.689 1.00 92.94 97 GLU A N 1
ATOM 775 C CA . GLU A 1 97 ? -3.649 0.694 16.749 1.00 92.94 97 GLU A CA 1
ATOM 776 C C . GLU A 1 97 ? -2.498 1.679 17.014 1.00 92.94 97 GLU A C 1
ATOM 778 O O . GLU A 1 97 ? -2.242 2.120 18.135 1.00 92.94 97 GLU A O 1
ATOM 783 N N . SER A 1 98 ? -1.785 2.034 15.949 1.00 91.25 98 SER A N 1
ATOM 784 C CA . SER A 1 98 ? -0.625 2.909 16.001 1.00 91.25 98 SER A CA 1
ATOM 785 C C . SER A 1 98 ? -1.044 4.374 15.898 1.00 91.25 98 SER A C 1
ATOM 787 O O . SER A 1 98 ? -1.904 4.759 15.096 1.00 91.25 98 SER A O 1
ATOM 789 N N . SER A 1 99 ? -0.369 5.226 16.670 1.00 85.00 99 SER A N 1
ATOM 790 C CA . SER A 1 99 ? -0.445 6.681 16.510 1.00 85.00 99 SER A CA 1
ATOM 791 C C . SER A 1 99 ? 0.325 7.185 15.280 1.00 85.00 99 SER A C 1
ATOM 793 O O . SER A 1 99 ? 0.093 8.310 14.843 1.00 85.00 99 SER A O 1
ATOM 795 N N . ILE A 1 100 ? 1.201 6.356 14.696 1.00 78.19 100 ILE A N 1
ATOM 796 C CA . ILE A 1 100 ? 2.016 6.655 13.508 1.00 78.19 100 ILE A CA 1
ATOM 797 C C . ILE A 1 100 ? 1.393 6.000 12.269 1.00 78.19 100 ILE A C 1
ATOM 799 O O . ILE A 1 100 ? 1.061 4.813 12.295 1.00 78.19 100 ILE A O 1
ATOM 803 N N . ARG A 1 10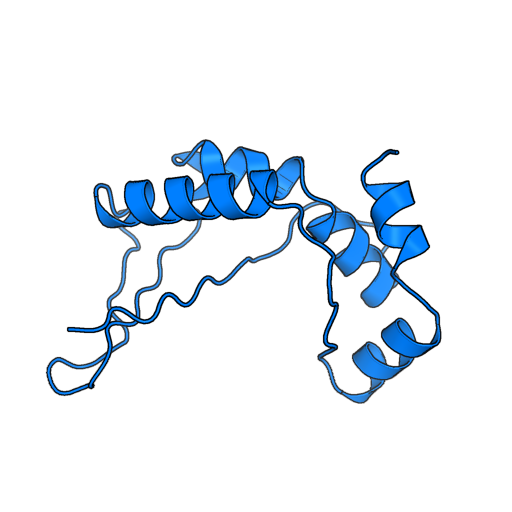1 ? 1.257 6.772 11.180 1.00 71.06 101 ARG A N 1
ATOM 804 C CA . ARG A 1 101 ? 0.555 6.382 9.939 1.00 71.06 101 ARG A CA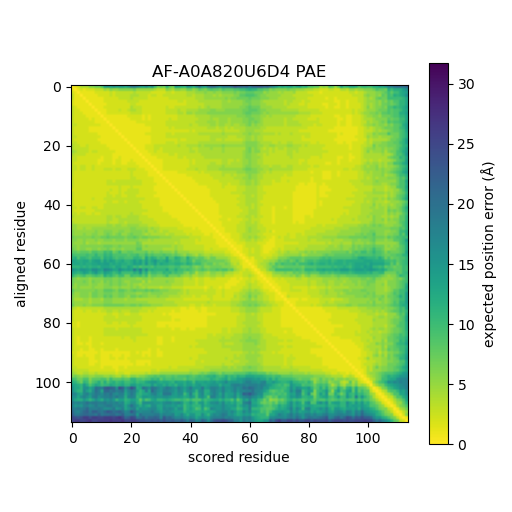 1
ATOM 805 C C . ARG A 1 101 ? 1.301 6.837 8.677 1.00 71.06 101 ARG A C 1
ATOM 807 O O . ARG A 1 101 ? 0.723 7.507 7.829 1.00 71.0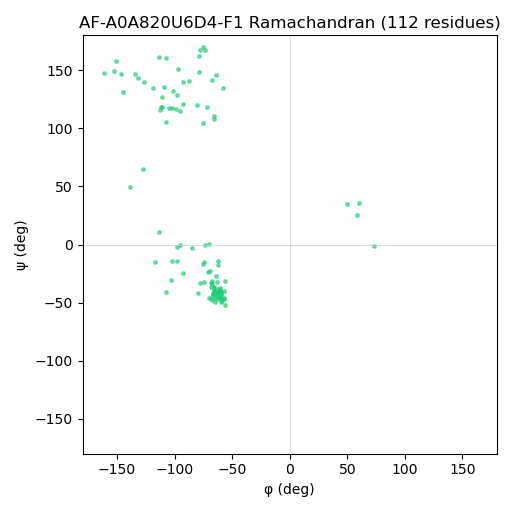6 101 ARG A O 1
ATOM 814 N N . GLU A 1 102 ? 2.599 6.553 8.586 1.00 66.06 102 GLU A N 1
ATOM 815 C CA . GLU A 1 102 ? 3.481 7.248 7.629 1.00 66.06 102 GLU A CA 1
ATOM 816 C C . GLU A 1 102 ? 3.851 6.459 6.368 1.00 66.06 102 GLU A C 1
ATOM 818 O O . GLU A 1 102 ? 4.061 7.073 5.325 1.00 66.06 102 GLU A O 1
ATOM 823 N N . ALA A 1 103 ? 3.938 5.126 6.420 1.00 59.78 103 ALA A N 1
ATOM 824 C CA . ALA A 1 103 ? 4.281 4.332 5.240 1.00 59.78 103 ALA A CA 1
ATOM 825 C C . ALA A 1 103 ? 3.882 2.861 5.391 1.00 59.78 103 ALA A C 1
ATOM 827 O O . ALA A 1 103 ? 3.941 2.296 6.482 1.00 59.78 103 ALA A O 1
ATOM 828 N N . VAL A 1 104 ? 3.527 2.239 4.267 1.00 63.00 104 VAL A N 1
ATOM 829 C CA . VAL A 1 104 ? 3.273 0.799 4.150 1.00 63.00 104 VAL A CA 1
ATOM 830 C C . VAL A 1 104 ? 4.277 0.227 3.162 1.00 63.00 104 VAL A C 1
ATOM 832 O O . VAL A 1 104 ? 4.506 0.811 2.103 1.00 63.00 104 VAL A O 1
ATOM 835 N N . ILE A 1 105 ? 4.880 -0.909 3.511 1.00 59.41 105 ILE A N 1
ATOM 836 C CA . ILE A 1 105 ? 5.615 -1.732 2.550 1.00 59.41 105 ILE A CA 1
ATOM 837 C C . ILE A 1 105 ? 4.565 -2.382 1.661 1.00 59.41 105 ILE A C 1
ATOM 839 O O . ILE A 1 105 ? 3.708 -3.109 2.160 1.00 59.41 105 ILE A O 1
ATOM 843 N N . ILE A 1 106 ? 4.609 -2.095 0.365 1.00 59.03 106 ILE A N 1
ATOM 844 C CA . ILE A 1 106 ? 3.660 -2.669 -0.577 1.00 59.03 106 ILE A CA 1
ATOM 845 C C . ILE A 1 106 ? 4.415 -3.619 -1.488 1.00 59.03 106 ILE A C 1
ATOM 847 O O . ILE A 1 106 ? 5.326 -3.213 -2.208 1.00 59.03 106 ILE A O 1
ATOM 851 N N . GLU A 1 107 ? 4.022 -4.882 -1.431 1.00 61.59 107 GLU A N 1
ATOM 852 C CA . GLU A 1 107 ? 4.501 -5.922 -2.323 1.00 61.59 107 GLU A CA 1
ATOM 853 C C . GLU A 1 107 ? 3.473 -6.124 -3.439 1.00 61.59 107 GLU A C 1
ATOM 855 O O . GLU A 1 107 ? 2.278 -6.291 -3.183 1.00 61.59 107 GLU A O 1
ATOM 860 N N . PHE A 1 108 ? 3.935 -6.087 -4.688 1.00 59.03 108 PHE A N 1
ATOM 861 C CA . PHE A 1 108 ? 3.106 -6.366 -5.853 1.00 59.03 108 PHE A CA 1
ATOM 862 C C . PHE A 1 108 ? 3.561 -7.659 -6.507 1.00 59.03 108 PHE A C 1
ATOM 864 O O . PHE A 1 108 ? 4.650 -7.727 -7.070 1.00 59.03 108 PHE A O 1
ATOM 871 N N . ALA A 1 109 ? 2.687 -8.659 -6.510 1.00 54.62 109 ALA A N 1
ATOM 872 C CA . ALA A 1 109 ? 2.844 -9.827 -7.357 1.00 54.62 109 ALA A CA 1
ATOM 873 C C . ALA A 1 109 ? 2.028 -9.619 -8.639 1.00 54.62 109 ALA A C 1
ATOM 875 O O . ALA A 1 109 ? 0.797 -9.551 -8.607 1.00 54.62 109 ALA A O 1
ATOM 876 N N . ARG A 1 110 ? 2.707 -9.522 -9.785 1.00 57.38 110 ARG A N 1
ATOM 877 C CA . ARG A 1 110 ? 2.077 -9.661 -11.101 1.00 57.38 110 ARG A CA 1
ATOM 878 C C . ARG A 1 110 ? 2.464 -11.027 -11.644 1.00 57.38 110 ARG A C 1
ATOM 880 O O . ARG A 1 110 ? 3.640 -11.278 -11.878 1.00 57.38 110 ARG A O 1
ATOM 887 N N . SER A 1 111 ? 1.486 -11.900 -11.867 1.00 54.12 111 SER A N 1
ATOM 888 C CA . SER A 1 111 ? 1.725 -13.108 -12.652 1.00 54.12 111 SER A CA 1
ATOM 889 C C . SER A 1 111 ? 2.039 -12.681 -14.081 1.00 54.12 111 SER A C 1
ATOM 891 O O . SER A 1 111 ? 1.173 -12.188 -14.805 1.00 54.12 111 SER A O 1
ATOM 893 N N . PHE A 1 112 ? 3.300 -12.821 -14.475 1.00 51.53 112 PHE A N 1
ATOM 894 C CA . PHE A 1 112 ? 3.667 -12.809 -15.880 1.00 51.53 112 PHE A CA 1
ATOM 895 C C . PHE A 1 112 ? 3.241 -14.167 -16.432 1.00 51.53 112 PHE A C 1
ATOM 897 O O . PHE A 1 112 ? 3.877 -15.171 -16.126 1.00 51.53 112 PHE A O 1
ATOM 904 N N . ASN A 1 113 ? 2.138 -14.212 -17.182 1.00 42.34 113 ASN A N 1
ATOM 905 C CA . ASN A 1 113 ? 1.910 -15.352 -18.061 1.00 42.34 113 ASN A CA 1
ATOM 906 C C . ASN A 1 113 ? 3.017 -15.291 -19.115 1.00 42.34 113 ASN A C 1
ATOM 908 O O . ASN A 1 113 ? 3.057 -14.336 -19.896 1.00 42.34 113 ASN A O 1
ATOM 912 N N . VAL A 1 114 ? 3.941 -16.245 -19.046 1.00 42.38 114 VAL A N 1
ATOM 913 C CA . VAL A 1 114 ? 4.926 -16.502 -20.100 1.00 42.38 114 VAL A CA 1
ATOM 914 C C . VAL A 1 114 ? 4.246 -17.293 -21.210 1.00 42.38 114 VAL A C 1
ATOM 916 O O . VAL A 1 114 ? 3.451 -18.200 -20.869 1.00 42.38 114 VAL A O 1
#

Solvent-accessible surface area (backbone atoms only — not comparable to full-atom values): 6971 Å² total; per-residue (Å²): 131,54,46,60,56,57,23,60,75,70,62,44,72,66,55,28,50,43,24,71,74,67,77,54,72,92,80,77,86,78,70,51,72,66,59,51,53,38,47,52,53,30,50,54,51,42,71,77,58,60,57,100,61,50,42,70,78,42,59,94,85,48,89,42,65,44,65,48,68,70,79,49,46,85,80,34,67,41,44,36,46,49,46,73,75,41,37,58,15,42,38,51,14,59,53,67,71,44,95,63,53,80,69,61,92,81,85,78,88,63,85,46,85,121

Foldseek 3Di:
DALLVLLVVQDDPVQLVVCVVPVDGDGPPQDDPVLVVLVVVLVVVCVVPPDPQKDFPDDPPDQFTDIDGPPCLVPRVSVVCSFQRGSVLSNVCVSVVHPGRRGDDDDDDDGDRD

Mean predicted aligned error: 5.22 Å

Radius of gyration: 15.81 Å; Cα contacts (8 Å, |Δi|>4): 122; chains: 1; bounding box: 36×36×37 Å

Sequence (114 aa):
MTLNERANSIITDSLINEYKQNGVVCIRQLLTNNEIDLLRQGIDENLTHPSSRFKVASQSDDTGRFVEDFRTWENNSYYKQFIYESPCAAVAGLLMESSIREAVIIEFARSFNV

Secondary structure (DSSP, 8-state):
--HHHHHHTT--HHHHHHHHHHS-----S-S-HHHHHHHHHHHHHHHHS--TT-EE-S-TTSSS--EE--SGGGT-HHHHHHHHHSTHHHHHHHHTT-S---------------